Protein 2HW2 (pdb70)

Nearest PDB structures (foldseek):
  2hw2-assembly1_A  TM=1.007E+00  e=5.491E-30  Mycolicibacterium smegmatis
  1ltg-assembly1_A  TM=5.032E-01  e=9.688E-01  Escherichia coli
  3vca-assembly1_A  TM=3.333E-01  e=3.134E+00  Sinorhizobium meliloti 1021

B-factor: mean 29.55, std 13.8, range [13.13, 193.25]

Organism: Mycolicibacterium smegmatis (strain ATCC 700084 / mc(2)155) (NCBI:txid246196)

Structure (mmCIF, N/CA/C/O backbone):
data_2HW2
#
_entry.id   2HW2
#
_cell.length_a   55.663
_cell.length_b   61.041
_cell.length_c   45.567
_cell.angle_alpha   90.00
_cell.angle_beta   91.81
_cell.angle_gamma   90.00
#
_symmetry.space_group_name_H-M   'C 1 2 1'
#
loop_
_entity.id
_entity.type
_entity.pdbx_description
1 polymer 'Rifampin ADP-ribosyl transferase'
2 non-polymer GLYCINE
3 non-polymer RIFAMPICIN
4 water water
#
loop_
_atom_site.group_PDB
_atom_site.id
_atom_site.type_symbol
_atom_site.label_atom_id
_atom_site.label_alt_id
_atom_site.label_comp_id
_atom_site.label_asym_id
_atom_site.label_entity_id
_atom_site.label_seq_id
_atom_site.pdbx_PDB_ins_code
_atom_site.Cartn_x
_atom_site.Cartn_y
_atom_site.Cartn_z
_atom_site.occupancy
_atom_site.B_iso_or_equiv
_atom_site.auth_seq_id
_atom_site.auth_comp_id
_atom_site.auth_asym_id
_atom_site.auth_atom_id
_atom_site.pdbx_PDB_model_num
ATOM 1 N N . PRO A 1 6 ? -3.277 6.205 -5.422 1.00 41.43 6 PRO A N 1
ATOM 2 C CA . PRO A 1 6 ? -3.144 4.991 -6.255 1.00 41.62 6 PRO A CA 1
ATOM 3 C C . PRO A 1 6 ? -2.469 5.219 -7.631 1.00 41.47 6 PRO A C 1
ATOM 4 O O . PRO A 1 6 ? -2.451 6.364 -8.149 1.00 42.17 6 PRO A O 1
ATOM 8 N N . LYS A 1 7 ? -1.928 4.136 -8.202 1.00 41.33 7 LYS A N 1
ATOM 9 C CA . LYS A 1 7 ? -1.298 4.145 -9.545 1.00 41.23 7 LYS A CA 1
ATOM 10 C C . LYS A 1 7 ? -2.179 3.527 -10.648 1.00 38.29 7 LYS A C 1
ATOM 11 O O . LYS A 1 7 ? -2.583 2.366 -10.515 1.00 38.35 7 LYS A O 1
ATOM 17 N N . PRO A 1 8 ? -2.426 4.257 -11.755 1.00 35.77 8 PRO A N 1
ATOM 18 C CA . PRO A 1 8 ? -3.302 3.694 -12.788 1.00 33.89 8 PRO A CA 1
ATOM 19 C C . PRO A 1 8 ? -2.750 2.376 -13.289 1.00 32.32 8 PRO A C 1
ATOM 20 O O . PRO A 1 8 ? -1.532 2.223 -13.433 1.00 31.72 8 PRO A O 1
ATOM 24 N N . PHE A 1 9 ? -3.637 1.404 -13.499 1.00 29.83 9 PHE A N 1
ATOM 25 C CA . PHE A 1 9 ? -3.289 0.148 -14.175 1.00 29.51 9 PHE A CA 1
ATOM 26 C C . PHE A 1 9 ? -2.562 -0.808 -13.245 1.00 29.73 9 PHE A C 1
ATOM 27 O O . PHE A 1 9 ? -2.190 -1.864 -13.675 1.00 30.24 9 PHE A O 1
ATOM 35 N N . GLU A 1 10 ? -2.341 -0.424 -11.994 1.00 29.47 10 GLU A N 1
ATOM 36 C CA . GLU A 1 10 ? -1.665 -1.324 -11.051 1.00 31.77 10 GLU A CA 1
ATOM 37 C C . GLU A 1 10 ? -2.682 -2.263 -10.399 1.00 31.03 10 GLU A C 1
ATOM 38 O O . GLU A 1 10 ? -3.611 -1.803 -9.731 1.00 28.92 10 GLU A O 1
ATOM 44 N N . VAL A 1 11 ? -2.465 -3.571 -10.552 1.00 31.56 11 VAL A N 1
ATOM 45 C CA . VAL A 1 11 ? -3.390 -4.557 -10.014 1.00 34.20 11 VAL A CA 1
ATOM 46 C C . VAL A 1 11 ? -3.207 -4.634 -8.521 1.00 35.62 11 VAL A C 1
ATOM 47 O O . VAL A 1 11 ? -2.085 -4.552 -8.011 1.00 36.10 11 VAL A O 1
ATOM 51 N N . HIS A 1 12 ? -4.334 -4.725 -7.822 1.00 37.08 12 HIS A N 1
ATOM 52 C CA . HIS A 1 12 ? -4.321 -4.717 -6.370 1.00 39.98 12 HIS A CA 1
ATOM 53 C C . HIS A 1 12 ? -3.632 -6.002 -5.864 1.00 40.70 12 HIS A C 1
ATOM 54 O O . HIS A 1 12 ? -3.707 -7.059 -6.508 1.00 40.39 12 HIS A O 1
ATOM 61 N N . GLU A 1 13 ? -2.895 -5.886 -4.756 1.00 42.55 13 GLU A N 1
ATOM 62 C CA . GLU A 1 13 ? -2.104 -7.017 -4.233 1.00 43.95 13 GLU A CA 1
ATOM 63 C C . GLU A 1 13 ? -2.949 -8.284 -4.172 1.00 42.80 13 GLU A C 1
ATOM 64 O O . GLU A 1 13 ? -2.492 -9.362 -4.536 1.00 42.81 13 GLU A O 1
ATOM 70 N N . SER A 1 14 ? -4.193 -8.119 -3.735 1.00 41.73 14 SER A N 1
ATOM 71 C CA . SER A 1 14 ? -5.126 -9.224 -3.441 1.00 39.85 14 SER A CA 1
ATOM 72 C C . SER A 1 14 ? -5.686 -9.997 -4.648 1.00 37.95 14 SER A C 1
ATOM 73 O O . SER A 1 14 ? -6.066 -11.186 -4.492 1.00 37.37 14 SER A O 1
ATOM 76 N N . GLY A 1 15 ? -5.681 -9.378 -5.838 1.00 33.43 15 GLY A N 1
ATOM 77 C CA . GLY A 1 15 ? -6.397 -9.943 -6.993 1.00 31.64 15 GLY A CA 1
ATOM 78 C C . GLY A 1 15 ? -7.910 -9.883 -6.835 1.00 30.21 15 GLY A C 1
ATOM 79 O O . GLY A 1 15 ? -8.703 -10.301 -7.706 1.00 32.57 15 GLY A O 1
ATOM 80 N N . ALA A 1 16 ? -8.342 -9.342 -5.709 1.00 27.22 16 ALA A N 1
ATOM 81 C CA . ALA A 1 16 ? -9.779 -9.270 -5.407 1.00 25.90 16 ALA A CA 1
ATOM 82 C C . ALA A 1 16 ? -10.510 -8.261 -6.260 1.00 25.04 16 ALA A C 1
ATOM 83 O O . ALA A 1 16 ? -9.922 -7.306 -6.795 1.00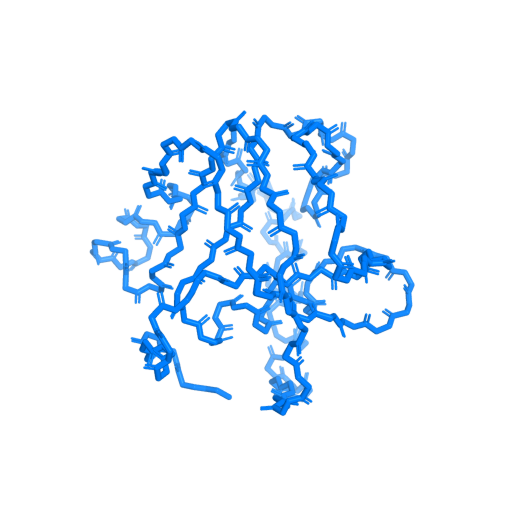 26.15 16 ALA A O 1
ATOM 85 N N . TYR A 1 17 ? -11.794 -8.498 -6.420 1.00 22.97 17 TYR A N 1
ATOM 86 C CA . TYR A 1 17 ? -12.661 -7.478 -7.092 1.00 21.82 17 TYR A CA 1
ATOM 87 C C . TYR A 1 17 ? -13.091 -6.417 -6.102 1.00 21.14 17 TYR A C 1
ATOM 88 O O . TYR A 1 17 ? -13.447 -6.731 -4.935 1.00 22.32 17 TYR A O 1
ATOM 97 N N . LEU A 1 18 ? -12.998 -5.165 -6.545 1.00 20.23 18 LEU A N 1
ATOM 98 C CA . LEU A 1 18 ? -13.326 -3.988 -5.720 1.00 20.85 18 LEU A CA 1
ATOM 99 C C . LEU A 1 18 ? -14.496 -3.252 -6.327 1.00 21.42 18 LEU A C 1
ATOM 100 O O . LEU A 1 18 ? -14.664 -3.236 -7.587 1.00 22.89 18 LEU A O 1
ATOM 105 N N . HIS A 1 19 ? -15.268 -2.606 -5.471 1.00 20.82 19 HIS A N 1
ATOM 106 C CA . HIS A 1 19 ? -16.426 -1.835 -5.922 1.00 21.05 19 HIS A CA 1
ATOM 107 C C . HIS A 1 19 ? -16.404 -0.507 -5.131 1.00 21.16 19 HIS A C 1
ATOM 108 O O . HIS A 1 19 ? -16.547 -0.523 -3.907 1.00 21.03 19 HIS A O 1
ATOM 115 N N . GLY A 1 20 ? -16.226 0.621 -5.834 1.00 21.43 20 GLY A N 1
ATOM 116 C CA . GLY A 1 20 ? -16.259 1.897 -5.153 1.00 21.73 20 GLY A CA 1
ATOM 117 C C . GLY A 1 20 ? -17.641 2.534 -5.314 1.00 22.65 20 GLY A C 1
ATOM 118 O O . GLY A 1 20 ? -18.284 2.449 -6.356 1.00 22.42 20 GLY A O 1
ATOM 119 N N . THR A 1 21 ? -18.124 3.136 -4.224 1.00 20.95 21 THR A N 1
ATOM 120 C CA . THR A 1 21 ? -19.492 3.627 -4.176 1.00 22.53 21 THR A CA 1
ATOM 121 C C . THR A 1 21 ? -19.648 4.587 -2.996 1.00 21.58 21 THR A C 1
ATOM 122 O O . THR A 1 21 ? -18.760 4.671 -2.154 1.00 23.70 21 THR A O 1
ATOM 126 N N . LYS A 1 22 ? -20.736 5.370 -2.951 1.00 22.02 22 LYS A N 1
ATOM 127 C CA . LYS A 1 22 ? -21.057 6.084 -1.755 1.00 23.08 22 LYS A CA 1
ATOM 128 C C . LYS A 1 22 ? -22.243 5.403 -1.019 1.00 24.27 22 LYS A C 1
ATOM 129 O O . LYS A 1 22 ? -22.706 5.916 0.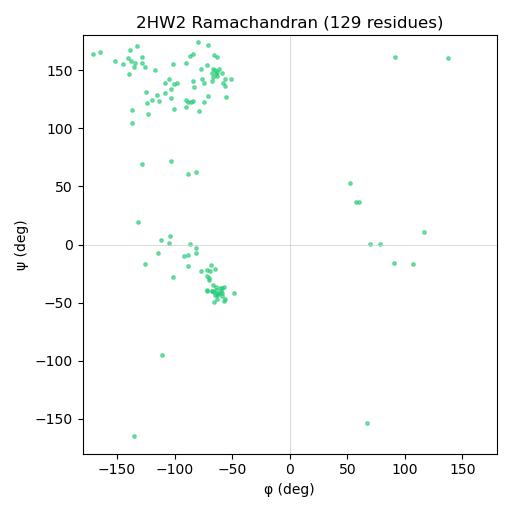033 1.00 25.72 22 LYS A O 1
ATOM 135 N N . ALA A 1 23 ? -22.769 4.283 -1.539 1.00 23.73 23 ALA A N 1
ATOM 136 C CA . ALA A 1 23 ? -23.783 3.530 -0.819 1.00 25.71 23 ALA A CA 1
ATOM 137 C C . ALA A 1 23 ? -23.225 3.005 0.480 1.00 25.05 23 ALA A C 1
ATOM 138 O O . ALA A 1 23 ? -22.046 2.590 0.594 1.00 25.29 23 ALA A O 1
ATOM 140 N N . GLU A 1 24 ? -24.116 2.982 1.465 1.00 26.25 24 GLU A N 1
ATOM 141 C CA . GLU A 1 24 ? -23.770 2.514 2.765 1.00 26.78 24 GLU A CA 1
ATOM 142 C C . GLU A 1 24 ? -23.767 0.963 3.007 1.00 27.64 24 GLU A C 1
ATOM 143 O O . GLU A 1 24 ? -24.431 0.454 3.967 1.00 30.16 24 GLU A O 1
ATOM 149 N N . LEU A 1 25 ? -22.926 0.220 2.317 1.00 24.00 25 LEU A N 1
ATOM 150 C CA . LEU A 1 25 ? -22.993 -1.247 2.342 1.00 23.62 25 LEU A CA 1
ATOM 151 C C . LEU A 1 25 ? -22.206 -1.772 3.502 1.00 20.11 25 LEU A C 1
ATOM 152 O O . LEU A 1 25 ? -21.332 -1.094 4.058 1.00 21.85 25 LEU A O 1
ATOM 157 N N . LYS A 1 26 ? -22.497 -3.013 3.842 1.00 21.21 26 LYS A N 1
ATOM 158 C CA . LYS A 1 26 ? -21.821 -3.704 4.980 1.00 19.89 26 LYS A CA 1
ATOM 159 C C . LYS A 1 26 ? -21.443 -5.103 4.519 1.00 19.87 26 LYS A C 1
ATOM 160 O O . LYS A 1 26 ? -22.094 -5.717 3.637 1.00 19.65 26 LYS A O 1
ATOM 166 N N . VAL A 1 27 ? -20.378 -5.633 5.136 1.00 19.15 27 VAL A N 1
ATOM 167 C CA . VAL A 1 27 ? -20.013 -7.020 4.884 1.00 19.42 27 VAL A CA 1
ATOM 168 C C . VAL A 1 27 ? -21.169 -7.977 5.162 1.00 18.47 27 VAL A C 1
ATOM 169 O O . VAL A 1 27 ? -21.784 -7.923 6.233 1.00 18.68 27 VAL A O 1
ATOM 173 N N . GLY A 1 28 ? -21.479 -8.796 4.169 1.00 18.05 28 GLY A N 1
ATOM 174 C CA . GLY A 1 28 ? -22.583 -9.701 4.235 1.00 18.23 28 GLY A CA 1
ATOM 175 C C . GLY A 1 28 ? -23.738 -9.272 3.357 1.00 17.62 28 GLY A C 1
ATOM 176 O O . GLY A 1 28 ? -24.605 -10.102 3.023 1.00 18.49 28 GLY A O 1
ATOM 177 N N . ASP A 1 29 ? -23.774 -8.005 2.910 1.00 18.13 29 ASP A N 1
ATOM 178 C CA . ASP A 1 29 ? -24.822 -7.549 1.982 1.00 18.49 29 ASP A CA 1
ATOM 179 C C . ASP A 1 29 ? -24.696 -8.337 0.671 1.00 18.62 29 ASP A C 1
ATOM 180 O O . ASP A 1 29 ? -23.587 -8.684 0.221 1.00 19.48 29 ASP A O 1
ATOM 185 N N . ARG A 1 30 ? -25.851 -8.563 0.020 1.00 18.60 30 ARG A N 1
ATOM 186 C CA . ARG A 1 30 ? -25.888 -9.024 -1.370 1.00 18.18 30 ARG A CA 1
ATOM 187 C C . ARG A 1 30 ? -26.533 -7.886 -2.152 1.00 18.02 30 ARG A C 1
ATOM 188 O O . ARG A 1 30 ? -27.591 -7.349 -1.754 1.00 19.68 30 ARG A O 1
ATOM 196 N N . LEU A 1 31 ? -25.851 -7.487 -3.225 1.00 19.97 31 LEU A N 1
ATOM 197 C CA . LEU A 1 31 ? -26.259 -6.341 -4.067 1.00 20.93 31 LEU A CA 1
ATOM 198 C C . LEU A 1 31 ? -26.664 -6.835 -5.440 1.00 20.59 31 LEU A C 1
ATOM 199 O O . LEU A 1 31 ? -25.842 -7.489 -6.118 1.00 21.30 31 LEU A O 1
ATOM 204 N N . VAL A 1 32 ? -27.913 -6.505 -5.850 1.00 20.74 32 VAL A N 1
ATOM 205 C CA . VAL A 1 32 ? -28.368 -6.886 -7.160 1.00 22.56 32 VAL A CA 1
ATOM 206 C C . VAL A 1 32 ? -28.292 -5.689 -8.121 1.00 22.61 32 VAL A C 1
ATOM 207 O O . VAL A 1 32 ? -28.322 -4.546 -7.669 1.00 22.96 32 VAL A O 1
ATOM 211 N N . PRO A 1 33 ? -28.177 -5.940 -9.452 1.00 23.24 33 PRO A N 1
ATOM 212 C CA . PRO A 1 33 ? -28.193 -4.807 -10.418 1.00 23.83 33 PRO A CA 1
ATOM 213 C C . PRO A 1 33 ? -29.549 -4.112 -10.422 1.00 25.57 33 PRO A C 1
ATOM 214 O O . PRO A 1 33 ? -30.571 -4.632 -9.943 1.00 25.99 33 PRO A O 1
ATOM 218 N N . GLY A 1 34 ? -29.531 -2.911 -10.966 1.00 25.93 34 GLY A N 1
ATOM 219 C CA . GLY A 1 34 ? -30.769 -2.159 -11.207 1.00 25.20 34 GLY A CA 1
ATOM 220 C C . GLY A 1 34 ? -30.881 -0.879 -10.445 1.00 25.01 34 GLY A C 1
ATOM 221 O O . GLY A 1 34 ? -31.911 -0.206 -10.476 1.00 25.71 34 GLY A O 1
ATOM 222 N N . ARG A 1 35 ? -29.783 -0.449 -9.813 1.00 24.13 35 ARG A N 1
ATOM 223 C CA . ARG A 1 35 ? -29.770 0.851 -9.191 1.00 25.99 35 ARG A CA 1
ATOM 224 C C . ARG A 1 35 ? -29.536 1.942 -10.215 1.00 23.48 35 ARG A C 1
ATOM 225 O O . ARG A 1 35 ? -29.253 1.649 -11.409 1.00 23.59 35 ARG A O 1
ATOM 233 N N . GLU A 1 36 ? -29.626 3.191 -9.787 1.00 23.82 36 GLU A N 1
ATOM 234 C CA . GLU A 1 36 ? -29.466 4.321 -10.716 1.00 22.16 36 GLU A CA 1
ATOM 235 C C . GLU A 1 36 ? -27.987 4.558 -11.088 1.00 21.73 36 GLU A C 1
ATOM 236 O O . GLU A 1 36 ? -27.068 4.356 -10.294 1.00 24.06 36 GLU A O 1
ATOM 242 N N . SER A 1 37 ? -27.756 4.923 -12.349 1.00 21.25 37 SER A N 1
ATOM 243 C CA . SER A 1 37 ? -26.484 5.339 -12.808 1.00 21.88 37 SER A CA 1
ATOM 244 C C . SER A 1 37 ? -25.853 6.401 -11.977 1.00 21.22 37 SER A C 1
ATOM 245 O O . SER A 1 37 ? -26.523 7.347 -11.600 1.00 21.96 37 SER A O 1
ATOM 248 N N . ASN A 1 38 ? -24.540 6.327 -11.804 1.00 20.44 38 ASN A N 1
ATOM 249 C CA . ASN A 1 38 ? -23.772 7.455 -11.222 1.00 21.49 38 ASN A CA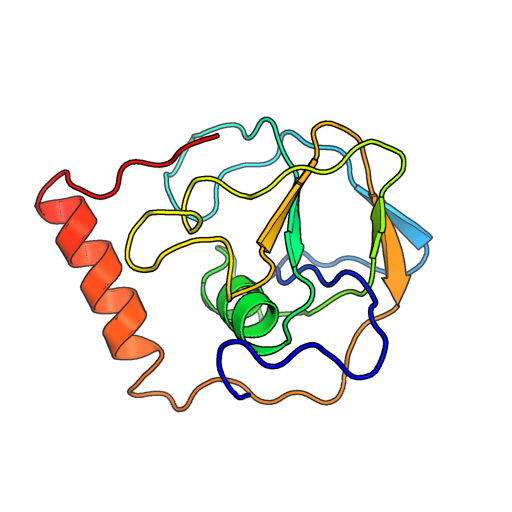 1
ATOM 250 C C . ASN A 1 38 ? -23.428 8.558 -12.192 1.00 21.42 38 ASN A C 1
ATOM 251 O O . ASN A 1 38 ? -22.889 9.630 -11.773 1.00 23.99 38 ASN A O 1
ATOM 256 N N . PHE A 1 39 ? -23.712 8.323 -13.500 1.00 19.99 39 PHE A N 1
ATOM 257 C CA . PHE A 1 39 ? -23.203 9.251 -14.529 1.00 21.65 39 PHE A CA 1
ATOM 258 C C . PHE A 1 39 ? -24.291 9.800 -15.439 1.00 21.77 39 PHE A C 1
ATOM 259 O O . PHE A 1 39 ? -23.998 10.726 -16.228 1.00 27.43 39 PHE A O 1
ATOM 267 N N . GLU A 1 40 ? -25.463 9.174 -15.453 1.00 20.85 40 GLU A N 1
ATOM 268 C CA . GLU A 1 40 ? -26.581 9.687 -16.268 1.00 21.22 40 GLU A CA 1
ATOM 269 C C . GLU A 1 40 ? -27.834 9.595 -15.408 1.00 20.77 40 GLU A C 1
ATOM 270 O O . GLU A 1 40 ? -28.347 8.528 -15.161 1.00 20.95 40 GLU A O 1
ATOM 276 N N . ALA A 1 41 ? -28.293 10.727 -14.893 1.00 23.96 41 ALA A N 1
ATOM 277 C CA . ALA A 1 41 ? -29.399 10.714 -13.956 1.00 25.55 41 ALA A CA 1
ATOM 278 C C . ALA A 1 41 ? -30.612 10.016 -14.576 1.00 23.95 41 ALA A C 1
ATOM 279 O O . ALA A 1 41 ? -30.973 10.255 -15.734 1.00 24.83 41 ALA A O 1
ATOM 281 N N . GLY A 1 42 ? -31.273 9.167 -13.795 1.00 23.21 42 GLY A N 1
ATOM 282 C CA . GLY A 1 42 ? -32.481 8.479 -14.229 1.00 23.77 42 GLY A CA 1
ATOM 283 C C . GLY A 1 42 ? -32.231 7.152 -14.889 1.00 22.72 42 GLY A C 1
ATOM 284 O O . GLY A 1 42 ? -33.177 6.351 -15.021 1.00 24.78 42 GLY A O 1
ATOM 285 N N . ARG A 1 43 ? -30.995 6.879 -15.313 1.00 20.85 43 ARG A N 1
ATOM 286 C CA . ARG A 1 43 ? -30.748 5.616 -16.012 1.00 20.84 43 ARG A CA 1
ATOM 287 C C . ARG A 1 43 ? -30.751 4.434 -15.062 1.00 19.22 43 ARG A C 1
ATOM 288 O O . ARG A 1 43 ? -29.988 4.423 -14.096 1.00 22.98 43 ARG A O 1
ATOM 296 N N . ILE A 1 44 ? -31.595 3.452 -15.273 1.00 20.45 44 ILE A N 1
ATOM 297 C CA . ILE A 1 44 ? -31.570 2.193 -14.495 1.00 22.50 44 ILE A CA 1
ATOM 298 C C . ILE A 1 44 ? -30.538 1.239 -15.091 1.00 20.28 44 ILE A C 1
ATOM 299 O O . ILE A 1 44 ? -30.498 0.980 -16.307 1.00 21.15 44 ILE A O 1
ATOM 304 N N . MET A 1 45 ? -29.607 0.826 -14.235 1.00 21.54 45 MET A N 1
ATOM 305 C CA . MET A 1 45 ? -28.457 0.025 -14.682 1.00 20.72 45 MET A CA 1
ATOM 306 C C . MET A 1 45 ? -28.726 -1.459 -14.789 1.00 20.55 45 MET A C 1
ATOM 307 O O . MET A 1 45 ? -29.445 -2.032 -13.941 1.00 23.70 45 MET A O 1
ATOM 312 N N . ASN A 1 46 ? -28.169 -2.053 -15.840 1.00 20.34 46 ASN A N 1
ATOM 313 C CA . ASN A 1 46 ? -28.274 -3.486 -16.030 1.00 21.56 46 ASN A CA 1
ATOM 314 C C . ASN A 1 46 ? -27.168 -4.238 -15.357 1.00 20.93 46 ASN A C 1
ATOM 315 O O . ASN A 1 46 ? -27.275 -5.452 -15.207 1.00 22.77 46 ASN A O 1
ATOM 320 N N . HIS A 1 47 ? -26.074 -3.556 -15.023 1.00 20.17 47 HIS A N 1
ATOM 321 C CA . HIS A 1 47 ? -24.887 -4.251 -14.465 1.00 20.71 47 HIS A CA 1
ATOM 322 C C . HIS A 1 47 ? -24.412 -3.617 -13.165 1.00 21.62 47 HIS A C 1
ATOM 323 O O . HIS A 1 47 ? -24.733 -2.439 -12.912 1.00 22.32 47 HIS A O 1
ATOM 330 N N . ILE A 1 48 ? -23.622 -4.412 -12.431 1.00 20.50 48 ILE A N 1
ATOM 331 C CA . ILE A 1 48 ? -22.751 -3.925 -11.351 1.00 21.36 48 ILE A CA 1
ATOM 332 C C . ILE A 1 48 ? -21.345 -3.827 -11.880 1.00 20.14 48 ILE A C 1
ATOM 333 O O . ILE A 1 48 ? -20.914 -4.725 -12.621 1.00 20.65 48 ILE A O 1
ATOM 338 N N . TYR A 1 49 ? -20.655 -2.722 -11.501 1.00 20.37 49 TYR A N 1
ATOM 339 C CA . TYR A 1 49 ? -19.334 -2.423 -12.056 1.00 21.05 49 TYR A CA 1
ATOM 340 C C . TYR A 1 49 ? -18.308 -2.668 -10.957 1.00 20.49 49 TYR A C 1
ATOM 341 O O . TYR A 1 49 ? -18.451 -2.190 -9.805 1.00 22.16 49 TYR A O 1
ATOM 350 N N . ILE A 1 50 ? -17.270 -3.423 -11.302 1.00 20.23 50 ILE A N 1
ATOM 351 C CA . ILE A 1 50 ? -16.218 -3.809 -10.340 1.00 20.32 50 ILE A CA 1
ATOM 352 C C . ILE A 1 50 ? -14.871 -3.708 -11.015 1.00 21.04 50 ILE A C 1
ATOM 353 O O . ILE A 1 50 ? -14.793 -3.597 -12.252 1.00 22.22 50 ILE A O 1
ATOM 358 N N . THR A 1 51 ? -13.766 -3.762 -10.252 1.00 20.24 51 THR A N 1
ATOM 359 C CA . THR A 1 51 ? -12.445 -3.586 -10.889 1.00 20.55 51 THR A CA 1
ATOM 360 C C . THR A 1 51 ? -11.396 -4.332 -10.073 1.00 20.27 51 THR A C 1
ATOM 361 O O . THR A 1 51 ? -11.572 -4.537 -8.838 1.00 21.00 51 THR A O 1
ATOM 365 N N . GLN A 1 52 ? -10.294 -4.661 -10.721 1.00 20.20 52 GLN A N 1
ATOM 366 C CA . GLN A 1 52 ? -9.126 -5.171 -9.984 1.00 20.63 52 GLN A CA 1
ATOM 367 C C . GLN A 1 52 ? -8.007 -4.178 -9.810 1.00 21.06 52 GLN A C 1
ATOM 368 O O . GLN A 1 52 ? -6.966 -4.562 -9.271 1.00 23.25 52 GLN A O 1
ATOM 374 N N . THR A 1 53 ? -8.208 -2.926 -10.186 1.00 19.66 53 THR A N 1
ATOM 375 C CA . THR A 1 53 ? -7.209 -1.899 -9.816 1.00 21.28 53 THR A CA 1
ATOM 376 C C . THR A 1 53 ? -7.734 -0.976 -8.763 1.00 21.29 53 THR A C 1
ATOM 377 O O . THR A 1 53 ? -8.863 -0.481 -8.821 1.00 21.17 53 THR A O 1
ATOM 381 N N . LEU A 1 54 ? -6.862 -0.654 -7.810 1.00 22.59 54 LEU A N 1
ATOM 382 C CA . LEU A 1 54 ? -7.309 0.276 -6.743 1.00 23.40 54 LEU A CA 1
ATOM 383 C C . LEU A 1 54 ? -7.620 1.634 -7.349 1.00 22.93 54 LEU A C 1
ATOM 384 O O . LEU A 1 54 ? -8.566 2.286 -6.910 1.00 22.34 54 LEU A O 1
ATOM 389 N N . ASP A 1 55 ? -6.807 2.091 -8.338 1.00 22.45 55 ASP A N 1
ATOM 390 C CA . ASP A 1 55 ? -7.025 3.411 -8.906 1.00 22.40 55 ASP A CA 1
ATOM 391 C C . ASP A 1 55 ? -8.479 3.501 -9.451 1.00 21.44 55 ASP A C 1
ATOM 392 O O . ASP A 1 55 ? -9.148 4.517 -9.263 1.00 21.71 55 ASP A O 1
ATOM 397 N N . ALA A 1 56 ? -8.938 2.493 -10.197 1.00 21.55 56 ALA A N 1
ATOM 398 C CA . ALA A 1 56 ? -10.297 2.562 -10.762 1.00 21.19 56 ALA A CA 1
ATOM 399 C C . ALA A 1 56 ? -11.323 2.511 -9.634 1.00 20.41 56 ALA A C 1
ATOM 400 O O . ALA A 1 56 ? -12.374 3.173 -9.730 1.00 21.88 56 ALA A O 1
ATOM 402 N N . ALA A 1 57 ? -11.067 1.761 -8.549 1.00 19.96 57 ALA A N 1
ATOM 403 C CA . ALA A 1 57 ? -12.041 1.699 -7.430 1.00 20.59 57 ALA A CA 1
ATOM 404 C C . ALA A 1 57 ? -12.127 3.035 -6.733 1.00 20.35 57 ALA A C 1
ATOM 405 O O . ALA A 1 57 ? -13.222 3.401 -6.303 1.00 21.55 57 ALA A O 1
ATOM 407 N N . VAL A 1 58 ? -10.963 3.721 -6.539 1.00 20.08 58 VAL A N 1
ATOM 408 C CA . VAL A 1 58 ? -10.994 5.029 -5.916 1.00 21.08 58 VAL A CA 1
ATOM 409 C C . VAL A 1 58 ? -11.776 6.004 -6.796 1.00 19.28 58 VAL A C 1
ATOM 410 O O . VAL A 1 58 ? -12.627 6.733 -6.263 1.00 20.58 58 VAL A O 1
ATOM 414 N N . TRP A 1 59 ? -11.556 5.999 -8.127 1.00 20.12 59 TRP A N 1
ATOM 415 C CA . TRP A 1 59 ? -12.423 6.836 -8.956 1.00 20.23 59 TRP A CA 1
ATOM 416 C C . TRP A 1 59 ? -13.857 6.454 -8.790 1.00 18.91 59 TRP A C 1
ATOM 417 O O . TRP A 1 59 ? -14.748 7.350 -8.839 1.00 20.84 59 TRP A O 1
ATOM 428 N N . GLY A 1 60 ? -14.177 5.145 -8.650 1.00 19.92 60 GLY A N 1
ATOM 429 C CA . GLY A 1 60 ? -15.619 4.792 -8.487 1.00 22.07 60 GLY A CA 1
ATOM 430 C C . GLY A 1 60 ? -16.196 5.395 -7.222 1.00 21.00 60 GLY A C 1
ATOM 431 O O . GLY A 1 60 ? -17.334 5.903 -7.224 1.00 23.18 60 GLY A O 1
ATOM 432 N N . ALA A 1 61 ? -15.442 5.342 -6.110 1.00 21.14 61 ALA A N 1
ATOM 433 C CA . ALA A 1 61 ? -15.902 5.904 -4.827 1.00 20.98 61 ALA A CA 1
ATOM 434 C C . ALA A 1 61 ? -16.044 7.416 -4.952 1.00 21.07 61 ALA A C 1
ATOM 435 O O . ALA A 1 61 ? -17.007 7.985 -4.393 1.00 22.83 61 ALA A O 1
ATOM 437 N N . GLU A 1 62 ? -15.080 8.083 -5.583 1.00 20.92 62 GLU A N 1
ATOM 438 C CA . GLU A 1 62 ? -15.121 9.547 -5.635 1.00 21.28 62 GLU A CA 1
ATOM 439 C C . GLU A 1 62 ? -16.223 10.070 -6.570 1.00 20.81 62 GLU A C 1
ATOM 440 O O . GLU A 1 62 ? -16.817 11.130 -6.297 1.00 21.38 62 GLU A O 1
ATOM 446 N N . LEU A 1 63 ? -16.402 9.383 -7.706 1.00 19.94 63 LEU A N 1
ATOM 447 C CA . LEU A 1 63 ? -17.326 9.900 -8.713 1.00 20.19 63 LEU A CA 1
ATOM 448 C C . LEU A 1 63 ? -18.762 9.406 -8.475 1.00 20.05 63 LEU A C 1
ATOM 449 O O . LEU A 1 63 ? -19.690 9.875 -9.153 1.00 23.33 63 LEU A O 1
ATOM 454 N N . ALA A 1 64 ? -18.977 8.473 -7.564 1.00 21.47 64 ALA A N 1
ATOM 455 C CA . ALA A 1 64 ? -20.327 7.992 -7.273 1.00 22.12 64 ALA A CA 1
ATOM 456 C C . ALA A 1 64 ? -21.184 9.133 -6.825 1.00 23.35 64 ALA A C 1
ATOM 457 O O . ALA A 1 64 ? -20.753 10.068 -6.152 1.00 23.07 64 ALA A O 1
ATOM 459 N N . ALA A 1 65 ? -22.452 9.038 -7.166 1.00 24.51 65 ALA A N 1
ATOM 460 C CA . ALA A 1 65 ? -23.395 10.026 -6.705 1.00 25.80 65 ALA A CA 1
ATOM 461 C C . ALA A 1 65 ? -23.707 9.728 -5.253 1.00 26.73 65 ALA A C 1
ATOM 462 O O . ALA A 1 65 ? -23.619 8.585 -4.775 1.00 29.41 65 ALA A O 1
ATOM 464 N N . GLY A 1 66 ? -24.025 10.763 -4.517 1.00 30.46 66 GLY A N 1
ATOM 465 C CA . GLY A 1 66 ? -24.432 10.565 -3.134 1.00 33.97 66 GLY A CA 1
ATOM 466 C C . GLY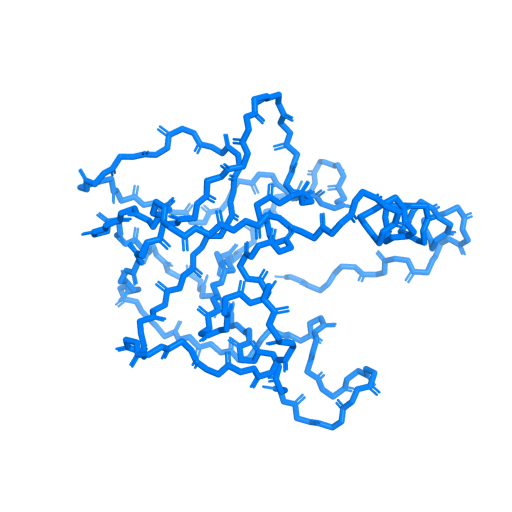 A 1 66 ? -23.792 11.605 -2.262 1.00 36.09 66 GLY A C 1
ATOM 467 O O . GLY A 1 66 ? -22.832 12.274 -2.648 1.00 34.75 66 GLY A O 1
ATOM 468 N N . GLU A 1 67 ? -24.396 11.775 -1.096 1.00 39.52 67 GLU A N 1
ATOM 469 C CA . GLU A 1 67 ? -23.795 12.574 -0.025 1.00 41.75 67 GLU A CA 1
ATOM 470 C C . GLU A 1 67 ? -22.967 11.595 0.800 1.00 42.35 67 GLU A C 1
ATOM 471 O O . GLU A 1 67 ? -23.180 10.369 0.775 1.00 43.76 67 GLU A O 1
ATOM 473 N N . GLY A 1 68 ? -21.985 12.101 1.500 1.00 43.57 68 GLY A N 1
ATOM 474 C CA . GLY A 1 68 ? -21.237 11.176 2.336 1.00 43.33 68 GLY A CA 1
ATOM 475 C C . GLY A 1 68 ? -20.062 10.624 1.584 1.00 43.10 68 GLY A C 1
ATOM 476 O O . GLY A 1 68 ? -20.005 10.726 0.368 1.00 42.32 68 GLY A O 1
ATOM 477 N N . ARG A 1 69 ? -19.089 10.082 2.310 1.00 40.97 69 ARG A N 1
ATOM 478 C CA . ARG A 1 69 ? -17.849 9.822 1.652 1.00 39.08 69 ARG A CA 1
ATOM 479 C C . ARG A 1 69 ? -17.840 8.498 0.906 1.00 33.63 69 ARG A C 1
ATOM 480 O O . ARG A 1 69 ? -18.722 7.572 1.040 1.00 32.35 69 ARG A O 1
ATOM 488 N N . GLY A 1 70 ? -16.846 8.458 0.055 1.00 30.38 70 GLY A N 1
ATOM 489 C CA . GLY A 1 70 ? -16.637 7.281 -0.753 1.00 26.79 70 GLY A CA 1
ATOM 490 C C . GLY A 1 70 ? -16.240 6.084 0.105 1.00 25.83 70 GLY A C 1
ATOM 491 O O . GLY A 1 70 ? -15.601 6.223 1.145 1.00 26.80 70 GLY A O 1
ATOM 492 N N . ARG A 1 71 ? -16.594 4.906 -0.389 1.00 24.59 71 ARG A N 1
ATOM 493 C CA A ARG A 1 71 ? -16.313 3.623 0.242 0.50 23.71 71 ARG A CA 1
ATOM 494 C CA B ARG A 1 71 ? -16.180 3.652 0.253 0.50 23.55 71 ARG A CA 1
ATOM 495 C C . ARG A 1 71 ? -15.767 2.697 -0.856 1.00 22.10 71 ARG A C 1
ATOM 496 O O . ARG A 1 71 ? -16.226 2.792 -2.005 1.00 22.47 71 ARG A O 1
ATOM 511 N N . ILE A 1 72 ? -14.851 1.789 -0.505 1.00 22.01 72 ILE A N 1
ATOM 512 C CA . ILE A 1 72 ? -14.397 0.748 -1.453 1.00 22.41 72 ILE A CA 1
ATOM 513 C C . ILE A 1 72 ? -14.634 -0.601 -0.784 1.00 20.47 72 ILE A C 1
ATOM 514 O O . ILE A 1 72 ? -14.159 -0.836 0.335 1.00 22.61 72 ILE A O 1
ATOM 519 N N . PHE A 1 73 ? -15.436 -1.449 -1.454 1.00 20.82 73 PHE A N 1
ATOM 520 C CA . PHE A 1 73 ? -15.759 -2.784 -0.919 1.00 20.39 73 PHE A CA 1
ATOM 521 C C . PHE A 1 73 ? -15.050 -3.857 -1.713 1.00 21.07 73 PHE A C 1
ATOM 522 O O . PHE A 1 73 ? -14.828 -3.722 -2.917 1.00 21.91 73 PHE A O 1
ATOM 530 N N A ILE A 1 74 ? -14.685 -4.949 -1.067 0.50 22.55 74 ILE A N 1
ATOM 531 N N B ILE A 1 74 ? -14.702 -4.938 -1.030 0.50 20.08 74 ILE A N 1
ATOM 532 C CA A ILE A 1 74 ? -14.199 -6.084 -1.813 0.50 23.14 74 ILE A CA 1
ATOM 533 C CA B ILE A 1 74 ? -14.263 -6.162 -1.656 0.50 18.35 74 ILE A CA 1
ATOM 534 C C A ILE A 1 74 ? -15.392 -6.995 -1.950 0.50 23.08 74 ILE A C 1
ATOM 535 C C B ILE A 1 74 ? -15.515 -6.945 -1.952 0.50 20.08 74 ILE A C 1
ATOM 536 O O A ILE A 1 74 ? -16.092 -7.272 -0.961 0.50 22.11 74 ILE A O 1
ATOM 537 O O B ILE A 1 74 ? -16.371 -7.113 -1.067 0.50 19.56 74 ILE A O 1
ATOM 546 N N . VAL A 1 75 ? -15.629 -7.427 -3.184 1.00 20.44 75 VAL A N 1
ATOM 547 C CA . VAL A 1 75 ? -16.881 -8.120 -3.529 1.00 21.33 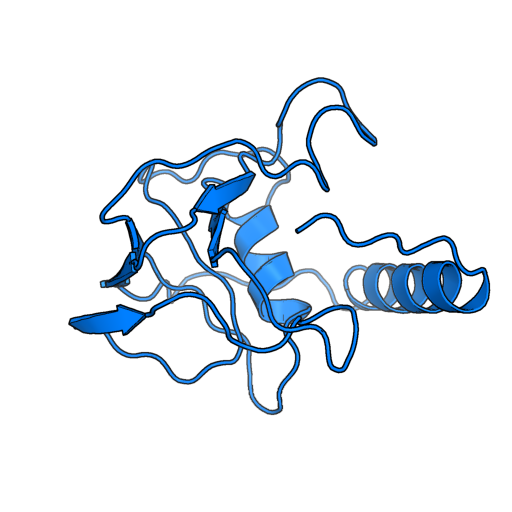75 VAL A CA 1
ATOM 548 C C . VAL A 1 75 ? -16.631 -9.407 -4.260 1.00 22.35 75 VAL A C 1
ATOM 549 O O . VAL A 1 75 ? -15.565 -9.592 -4.887 1.00 22.00 75 VAL A O 1
ATOM 553 N N . GLU A 1 76 ? -17.605 -10.315 -4.170 1.00 21.95 76 GLU A N 1
ATOM 554 C CA . GLU A 1 76 ? -17.495 -11.639 -4.845 1.00 22.37 76 GLU A CA 1
ATOM 555 C C . GLU A 1 76 ? -18.717 -11.800 -5.781 1.00 22.55 76 GLU A C 1
ATOM 556 O O . GLU A 1 76 ? -19.852 -11.851 -5.321 1.00 22.43 76 GLU A O 1
ATOM 562 N N . PRO A 1 77 ? -18.488 -11.798 -7.102 1.00 22.19 77 PRO A N 1
ATOM 563 C CA . PRO A 1 77 ? -19.614 -11.948 -8.057 1.00 22.57 77 PRO A CA 1
ATOM 564 C C . PRO A 1 77 ? -20.215 -13.333 -7.977 1.00 21.80 77 PRO A C 1
ATOM 565 O O . PRO A 1 77 ? -19.415 -14.338 -7.902 1.00 23.04 77 PRO A O 1
ATOM 569 N N . GLU A 1 78 ? -21.547 -13.436 -8.069 1.00 21.22 78 GLU A N 1
ATOM 570 C CA . GLU A 1 78 ? -22.225 -14.771 -8.269 1.00 22.09 78 GLU A CA 1
ATOM 571 C C . GLU A 1 78 ? -22.138 -15.294 -9.675 1.00 23.94 78 GLU A C 1
ATOM 572 O O . GLU A 1 78 ? -22.198 -16.527 -9.890 1.00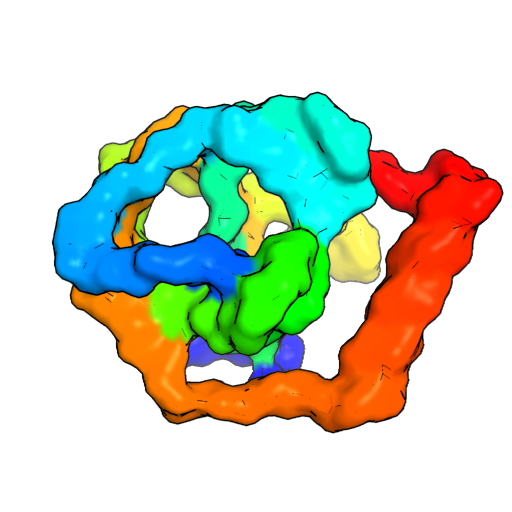 25.03 78 GLU A O 1
ATOM 578 N N . GLY A 1 79 ? -21.936 -14.415 -10.627 1.00 22.48 79 GLY A N 1
ATOM 579 C CA . GLY A 1 79 ? -21.975 -14.854 -12.037 1.00 24.37 79 GLY A CA 1
ATOM 580 C C . GLY A 1 79 ? -20.867 -14.318 -12.898 1.00 24.86 79 GLY A C 1
ATOM 581 O O . GLY A 1 79 ? -19.861 -13.826 -12.405 1.00 25.57 79 GLY A O 1
ATOM 582 N N . ALA A 1 80 ? -21.086 -14.453 -14.200 1.00 24.83 80 ALA A N 1
ATOM 583 C CA . ALA A 1 80 ? -20.076 -14.110 -15.166 1.00 26.22 80 ALA A CA 1
ATOM 584 C C . ALA A 1 80 ? -19.750 -12.631 -15.135 1.00 25.08 80 ALA A C 1
ATOM 585 O O . ALA A 1 80 ? -20.606 -11.783 -14.914 1.00 26.64 80 ALA A O 1
ATOM 587 N N . ILE A 1 81 ? -18.491 -12.343 -15.415 1.00 24.05 81 ILE A N 1
ATOM 588 C CA A ILE A 1 81 ? -18.080 -10.958 -15.574 0.50 22.53 81 ILE A CA 1
ATOM 589 C CA B ILE A 1 81 ? -17.956 -11.009 -15.501 0.50 23.96 81 ILE A CA 1
ATOM 590 C C . ILE A 1 81 ? -17.460 -10.756 -16.952 1.00 22.80 81 ILE A C 1
ATOM 591 O O . ILE A 1 81 ? -16.993 -11.697 -17.624 1.00 23.99 81 ILE A O 1
ATOM 600 N N . GLU A 1 82 ? -17.542 -9.512 -17.414 1.00 22.49 82 GLU A N 1
ATOM 601 C CA . GLU A 1 82 ? -17.053 -9.174 -18.740 1.00 23.36 82 GLU A CA 1
ATOM 602 C C . GLU A 1 82 ? -16.364 -7.829 -18.699 1.00 20.95 82 GLU A C 1
ATOM 603 O O . GLU A 1 82 ? -16.574 -7.035 -17.777 1.00 22.70 82 GLU A O 1
ATOM 609 N N . ASP A 1 83 ? -15.520 -7.526 -19.692 1.00 21.13 83 ASP A N 1
ATOM 610 C CA . ASP A 1 83 ? -14.890 -6.230 -19.708 1.00 22.27 83 ASP A CA 1
ATOM 611 C C . ASP A 1 83 ? -15.908 -5.129 -19.684 1.00 21.08 83 ASP A C 1
ATOM 612 O O . ASP A 1 83 ? -16.982 -5.239 -20.314 1.00 22.48 83 ASP A O 1
ATOM 617 N N . ASP A 1 84 ? -15.616 -4.030 -18.965 1.00 20.28 84 ASP A N 1
ATOM 618 C CA . ASP A 1 84 ? -16.462 -2.851 -19.029 1.00 20.44 84 ASP A CA 1
ATOM 619 C C . ASP A 1 84 ? -16.150 -2.084 -20.310 1.00 20.26 84 ASP A C 1
ATOM 620 O O . ASP A 1 84 ? -15.054 -1.506 -20.447 1.00 20.38 84 ASP A O 1
ATOM 625 N N . PRO A 1 85 ? -17.114 -1.994 -21.242 1.00 20.81 85 PRO A N 1
ATOM 626 C CA . PRO A 1 85 ? -16.808 -1.363 -22.543 1.00 20.77 85 PRO A CA 1
ATOM 627 C C . PRO A 1 85 ? -16.553 0.109 -22.424 1.00 21.00 85 PRO A C 1
ATOM 628 O O . PRO A 1 85 ? -15.938 0.671 -23.348 1.00 21.60 85 PRO A O 1
ATOM 632 N N . ASN A 1 86 ? -16.968 0.746 -21.318 1.00 21.42 86 ASN A N 1
ATOM 633 C CA . ASN A 1 86 ? -16.690 2.219 -21.228 1.00 21.42 86 ASN A CA 1
ATOM 634 C C . ASN A 1 86 ? -15.195 2.532 -21.162 1.00 20.90 86 ASN A C 1
ATOM 635 O O . ASN A 1 86 ? -14.774 3.631 -21.522 1.00 22.63 86 ASN A O 1
ATOM 640 N 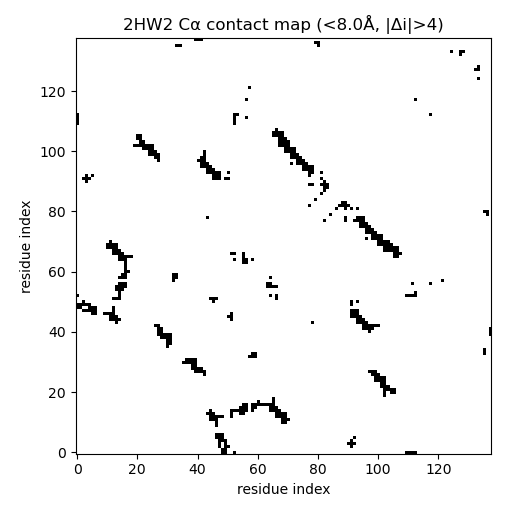N . VAL A 1 87 ? -14.404 1.534 -20.750 1.00 20.42 87 VAL A N 1
ATOM 641 C CA . VAL A 1 87 ? -12.966 1.800 -20.571 1.00 20.27 87 VAL A CA 1
ATOM 642 C C . VAL A 1 87 ? -12.097 0.714 -21.250 1.00 20.64 87 VAL A C 1
ATOM 643 O O . VAL A 1 87 ? -10.932 0.571 -20.909 1.00 21.53 87 VAL A O 1
ATOM 647 N N . THR A 1 88 ? -12.678 -0.024 -22.179 1.00 21.32 88 THR A N 1
ATOM 648 C CA . THR A 1 88 ? -11.955 -1.101 -22.857 1.00 22.23 88 THR A CA 1
ATOM 649 C C . THR A 1 88 ? -11.942 -0.770 -24.353 1.00 22.23 88 THR A C 1
ATOM 650 O O . THR A 1 88 ? -13.021 -0.489 -24.960 1.00 23.32 88 THR A O 1
ATOM 654 N N . ASP A 1 89 ? -10.719 -0.719 -24.918 1.00 21.89 89 ASP A N 1
ATOM 655 C CA . ASP A 1 89 ? -10.539 -0.361 -26.322 1.00 24.30 89 ASP A CA 1
ATOM 656 C C . ASP A 1 89 ? -11.155 1.023 -26.597 1.00 23.34 89 ASP A C 1
ATOM 657 O O . ASP A 1 89 ? -11.660 1.284 -27.699 1.00 25.76 89 ASP A O 1
ATOM 662 N N . LYS A 1 90 ? -11.038 1.938 -25.630 1.00 23.99 90 LYS A N 1
ATOM 663 C CA . LYS A 1 90 ? -11.565 3.316 -25.811 1.00 24.33 90 LYS A CA 1
ATOM 664 C C . LYS A 1 90 ? -10.333 4.214 -25.889 1.00 24.91 90 LYS A C 1
ATOM 665 O O . LYS A 1 90 ? -9.709 4.310 -26.952 1.00 26.49 90 LYS A O 1
ATOM 671 N N . LYS A 1 91 ? -9.922 4.799 -24.771 1.00 26.61 91 LYS A N 1
ATOM 672 C CA . LYS A 1 91 ? -8.730 5.647 -24.822 1.00 27.24 91 LYS A CA 1
ATOM 673 C C . LYS A 1 91 ? -7.459 4.830 -25.006 1.00 27.86 91 LYS A C 1
ATOM 674 O O . LYS A 1 91 ? -6.469 5.338 -25.525 1.00 30.01 91 LYS A O 1
ATOM 680 N N . LEU A 1 92 ? -7.475 3.588 -24.554 1.00 26.20 92 LEU A N 1
ATOM 681 C CA . LEU A 1 92 ? -6.302 2.714 -24.667 1.00 27.07 92 LEU A CA 1
ATOM 682 C C . LEU A 1 92 ? -6.670 1.325 -25.163 1.00 27.16 92 LEU A C 1
ATOM 683 O O . LEU A 1 92 ? -7.818 0.857 -24.953 1.00 26.44 92 LEU A O 1
ATOM 688 N N . PRO A 1 93 ? -5.701 0.607 -25.760 1.00 28.23 93 PRO A N 1
ATOM 689 C CA . PRO A 1 93 ? -6.035 -0.763 -26.148 1.00 27.35 93 PRO A CA 1
ATOM 690 C C . PRO A 1 93 ? -6.267 -1.646 -24.926 1.00 27.82 93 PRO A C 1
ATOM 691 O O . PRO A 1 93 ? -5.620 -1.432 -23.883 1.00 28.39 93 PRO A O 1
ATOM 695 N N . GLY A 1 94 ? -7.164 -2.630 -25.069 1.00 25.78 94 GLY A N 1
ATOM 696 C CA . GLY A 1 94 ? -7.487 -3.581 -23.993 1.00 24.48 94 GLY A CA 1
ATOM 697 C C . GLY A 1 94 ? -8.185 -2.920 -22.835 1.00 23.92 94 GLY A C 1
ATOM 698 O O . GLY A 1 94 ? -8.853 -1.914 -22.992 1.00 24.42 94 GLY A O 1
ATOM 699 N N . ASN A 1 95 ? -8.009 -3.539 -21.676 1.00 24.14 95 ASN A N 1
ATOM 700 C CA . ASN A 1 95 ? -8.698 -3.132 -20.452 1.00 23.44 95 ASN A CA 1
ATOM 701 C C . ASN A 1 95 ? -7.620 -2.955 -19.382 1.00 22.51 95 ASN A C 1
ATOM 702 O O . ASN A 1 95 ? -7.561 -3.702 -18.412 1.00 22.66 95 ASN A O 1
ATOM 707 N N . PRO A 1 96 ? -6.777 -1.920 -19.527 1.00 22.44 96 PRO A N 1
ATOM 708 C CA . PRO A 1 96 ? -5.635 -1.766 -18.590 1.00 23.13 96 PRO A CA 1
ATOM 709 C C . PRO A 1 96 ? -6.108 -1.393 -17.186 1.00 21.90 96 PRO A C 1
ATOM 710 O O . PRO A 1 96 ? -5.339 -1.603 -16.277 1.00 24.23 96 PRO A O 1
ATOM 714 N N . THR A 1 97 ? -7.310 -0.798 -16.999 1.00 20.96 97 THR A N 1
ATOM 715 C CA . THR A 1 97 ? -7.773 -0.498 -15.625 1.00 21.68 97 THR A CA 1
ATOM 716 C C . THR A 1 97 ? -8.390 -1.737 -14.961 1.00 21.18 97 THR A C 1
ATOM 717 O O . THR A 1 97 ? -8.835 -1.678 -13.812 1.00 21.82 97 THR A O 1
ATOM 721 N N . ARG A 1 98 ? -8.487 -2.845 -15.704 1.00 21.51 98 ARG A N 1
ATOM 722 C CA . ARG A 1 98 ? -9.064 -4.096 -15.203 1.00 22.83 98 ARG A CA 1
ATOM 723 C C . ARG A 1 98 ? -10.446 -3.806 -14.607 1.00 21.65 98 ARG A C 1
ATOM 724 O O . ARG A 1 98 ? -10.778 -4.186 -13.441 1.00 21.59 98 ARG A O 1
ATOM 732 N N . SER A 1 99 ? -11.287 -3.149 -15.433 1.00 21.23 99 SER A N 1
ATOM 733 C CA . SER A 1 99 ? -12.634 -2.815 -15.048 1.00 20.30 99 SER A CA 1
ATOM 734 C C . SER A 1 99 ? -13.602 -3.771 -15.699 1.00 21.05 99 SER A C 1
ATOM 735 O O . SER A 1 99 ? -13.501 -4.026 -16.893 1.00 21.35 99 SER A O 1
ATOM 738 N N . TYR A 1 100 ? -14.541 -4.294 -14.942 1.00 19.75 100 TYR A N 1
ATOM 739 C CA . TYR A 1 100 ? -15.479 -5.319 -15.425 1.00 20.30 100 TYR A CA 1
ATOM 740 C C . TYR A 1 100 ? -16.918 -4.977 -15.042 1.00 20.43 100 TYR A C 1
ATOM 741 O O . TYR A 1 100 ? -17.191 -4.056 -14.217 1.00 20.97 100 TYR A O 1
ATOM 750 N N . ARG A 1 101 ? -17.842 -5.754 -15.601 1.00 21.09 101 ARG A N 1
ATOM 751 C CA . ARG A 1 101 ? -19.227 -5.562 -15.221 1.00 21.19 101 ARG A CA 1
ATOM 752 C C . ARG A 1 101 ? -19.921 -6.914 -15.210 1.00 19.95 101 ARG A C 1
ATOM 753 O O . ARG A 1 101 ? -19.422 -7.880 -15.834 1.00 21.94 101 ARG A O 1
ATOM 761 N N . THR A 1 102 ? -20.985 -7.010 -14.436 1.00 20.21 102 THR A N 1
ATOM 762 C CA . THR A 1 102 ? -21.715 -8.264 -14.315 1.00 20.70 102 THR A CA 1
ATOM 763 C C . THR A 1 102 ? -23.216 -8.010 -14.284 1.00 21.25 102 THR A C 1
ATOM 764 O O . THR A 1 102 ? -23.676 -7.012 -13.665 1.00 21.89 102 THR A O 1
ATOM 768 N N . ARG A 1 103 ? -23.978 -8.966 -14.846 1.00 21.53 103 ARG A N 1
ATOM 769 C CA . ARG A 1 103 ? -25.428 -8.838 -14.873 1.00 24.08 103 ARG A CA 1
ATOM 770 C C . ARG A 1 103 ? -26.052 -9.518 -13.637 1.00 22.41 103 ARG A C 1
ATOM 771 O O . ARG A 1 103 ? -27.277 -9.470 -13.469 1.00 25.74 103 ARG A O 1
ATOM 779 N N . GLU A 1 104 ? -25.236 -10.264 -12.867 1.00 20.61 104 GLU A N 1
ATOM 780 C CA A GLU A 1 104 ? -25.762 -10.942 -11.695 0.50 21.43 104 GLU A CA 1
ATOM 781 C CA B GLU A 1 104 ? -25.716 -10.980 -11.709 0.50 21.80 104 GLU A CA 1
ATOM 782 C C . GLU A 1 104 ? -25.292 -10.275 -10.414 1.00 20.33 104 GLU A C 1
ATOM 783 O O . GLU A 1 104 ? -24.370 -9.460 -10.415 1.00 21.47 104 GLU A O 1
ATOM 794 N N . PRO A 1 105 ? -25.911 -10.630 -9.285 1.00 20.62 105 PRO A N 1
ATOM 795 C CA . PRO A 1 105 ? -25.564 -10.004 -7.986 1.00 20.44 105 PRO A CA 1
ATOM 796 C C . PRO A 1 105 ? -24.132 -10.260 -7.523 1.00 21.21 105 PRO A C 1
ATOM 797 O O . PRO A 1 105 ? -23.487 -11.192 -7.960 1.00 20.91 105 PRO A O 1
ATOM 801 N N . VAL A 1 106 ? -23.685 -9.413 -6.590 1.00 20.07 106 VAL A N 1
ATOM 802 C CA . VAL A 1 106 ? -22.410 -9.602 -5.958 1.00 20.19 106 VAL A CA 1
ATOM 803 C C . VAL A 1 106 ? -22.609 -9.565 -4.440 1.00 19.44 106 VAL A C 1
ATOM 804 O O . VAL A 1 106 ? -23.565 -8.940 -3.902 1.00 21.07 106 VAL A O 1
ATOM 808 N N . TRP A 1 107 ? -21.660 -10.202 -3.736 1.00 19.34 107 TRP A N 1
ATOM 809 C CA . TRP A 1 107 ? -21.658 -10.198 -2.274 1.00 19.58 107 TRP A CA 1
ATOM 810 C C . TRP A 1 107 ? -20.587 -9.256 -1.760 1.00 20.11 107 TRP A C 1
ATOM 811 O O . TRP A 1 107 ? -19.471 -9.254 -2.309 1.00 21.15 107 TRP A O 1
ATOM 822 N N . ILE A 1 108 ? -20.901 -8.549 -0.661 1.00 19.15 108 ILE A N 1
ATOM 823 C CA . ILE A 1 108 ? -19.872 -7.708 -0.050 1.00 19.27 108 ILE A CA 1
ATOM 824 C C . ILE A 1 108 ? -19.134 -8.538 0.983 1.00 19.08 108 ILE A C 1
ATOM 825 O O . ILE A 1 108 ? -19.736 -8.995 1.958 1.00 19.50 108 ILE A O 1
ATOM 830 N N . VAL A 1 109 ? -17.851 -8.723 0.772 1.00 20.49 109 VAL A N 1
ATOM 831 C CA . VAL A 1 109 ? -17.092 -9.634 1.655 1.00 21.18 109 VAL A CA 1
ATOM 832 C C . VAL A 1 109 ? -16.040 -8.933 2.479 1.00 21.32 109 VAL A C 1
ATOM 833 O O . VAL A 1 109 ? -15.364 -9.567 3.312 1.00 25.12 109 VAL A O 1
ATOM 837 N N . GLY A 1 110 ? -15.815 -7.645 2.209 1.00 20.67 110 GLY A N 1
ATOM 838 C CA . GLY A 1 110 ? -14.832 -6.859 2.979 1.00 22.85 110 GLY A CA 1
ATOM 839 C C . GLY A 1 110 ? -14.944 -5.379 2.623 1.00 21.39 110 GLY A C 1
ATOM 840 O O . GLY A 1 110 ? -15.635 -4.996 1.671 1.00 21.01 110 GLY A O 1
ATOM 841 N N . GLU A 1 111 ? -14.363 -4.520 3.453 1.00 26.19 111 GLU A N 1
ATOM 842 C CA . GLU A 1 111 ? -14.273 -3.091 3.135 1.00 27.14 111 GLU A CA 1
ATOM 843 C C . GLU A 1 111 ? -12.821 -2.689 3.210 1.00 26.88 111 GLU A C 1
ATOM 844 O O . GLU A 1 111 ? -12.150 -3.026 4.179 1.00 28.47 111 GLU A O 1
ATOM 850 N N . LEU A 1 112 ? -12.328 -1.982 2.174 1.00 26.87 112 LEU A N 1
ATOM 851 C CA . LEU A 1 112 ? -10.954 -1.489 2.151 1.00 31.39 112 LEU A CA 1
ATOM 852 C C . LEU A 1 112 ? -10.968 -0.165 2.788 1.00 33.44 112 LEU A C 1
ATOM 853 O O . LEU A 1 112 ? -11.622 0.780 2.317 1.00 35.49 112 LEU A O 1
ATOM 858 N N . THR A 1 113 ? -10.140 -0.124 3.827 1.00 37.20 113 THR A N 1
ATOM 859 C CA . THR A 1 113 ? -9.985 0.976 4.722 1.00 40.92 113 THR A CA 1
ATOM 860 C C . THR A 1 113 ? -8.712 1.783 4.382 1.00 40.72 113 THR A C 1
ATOM 861 O O . THR A 1 113 ? -8.689 2.982 4.633 1.00 42.62 113 THR A O 1
ATOM 865 N N . ASP A 1 114 ? -7.677 1.152 3.799 1.00 40.91 114 ASP A N 1
ATOM 866 C CA . ASP A 1 114 ? -6.368 1.869 3.618 1.00 42.61 114 ASP A CA 1
ATOM 867 C C . ASP A 1 114 ? -6.129 2.360 2.185 1.00 42.05 114 ASP A C 1
ATOM 868 O O . ASP A 1 114 ? -5.278 1.839 1.387 1.00 43.53 114 ASP A O 1
ATOM 873 N N . TRP A 1 115 ? -6.896 3.376 1.854 1.00 37.88 115 TRP A N 1
ATOM 874 C CA . TRP A 1 115 ? -6.681 4.027 0.582 1.00 35.27 115 TRP A CA 1
ATOM 875 C C . TRP A 1 115 ? -6.797 5.523 0.812 1.00 33.99 115 TRP A C 1
ATOM 876 O O . TRP A 1 115 ? -7.428 5.981 1.784 1.00 33.21 115 TRP A O 1
ATOM 887 N N . VAL A 1 116 ? -6.203 6.280 -0.092 1.00 31.49 116 VAL A N 1
ATOM 888 C CA . VAL A 1 116 ? -6.380 7.699 -0.069 1.00 29.81 116 VAL A CA 1
ATOM 889 C C . VAL A 1 116 ? -6.869 8.064 -1.445 1.00 28.10 116 VAL A C 1
ATOM 890 O O . VAL A 1 116 ? -6.621 7.375 -2.451 1.00 30.41 116 VAL A O 1
ATOM 894 N N . GLY A 1 117 ? -7.591 9.150 -1.466 1.00 25.69 117 GLY A N 1
ATOM 895 C CA . GLY A 1 117 ? -8.117 9.656 -2.707 1.00 22.80 117 GLY A CA 1
ATOM 896 C C . GLY A 1 117 ? -7.067 10.267 -3.648 1.00 21.58 117 GLY A C 1
ATOM 897 O O . GLY A 1 117 ? -5.903 10.458 -3.316 1.00 24.28 117 GLY A O 1
ATOM 898 N N . HIS A 1 118 ? -7.520 10.575 -4.850 1.00 19.86 118 HIS A N 1
ATOM 899 C CA . HIS A 1 118 ? -6.749 11.393 -5.763 1.00 19.24 118 HIS A CA 1
ATOM 900 C C . HIS A 1 118 ? -6.588 12.773 -5.188 1.00 17.76 118 HIS A C 1
ATOM 901 O O . HIS A 1 118 ? -7.462 13.289 -4.443 1.00 19.40 118 HIS A O 1
ATOM 908 N N . PRO A 1 119 ? -5.465 13.436 -5.519 1.00 15.48 119 PRO A N 1
ATOM 909 C CA . PRO A 1 119 ? -5.343 14.817 -4.992 1.00 16.12 119 PRO A CA 1
ATOM 910 C C . PRO A 1 119 ? -6.484 15.703 -5.520 1.00 16.11 119 PRO A C 1
ATOM 911 O O . PRO A 1 119 ? -7.026 15.466 -6.597 1.00 16.46 119 PRO A O 1
ATOM 915 N N . PRO A 1 120 ? -6.861 16.723 -4.734 1.00 14.69 120 PRO A N 1
ATOM 916 C CA . PRO A 1 120 ? -8.084 17.436 -5.090 1.00 16.10 120 PRO A CA 1
ATOM 917 C C . PRO A 1 120 ? -8.119 18.050 -6.494 1.00 14.77 120 PRO A C 1
ATOM 918 O O . PRO A 1 120 ? -9.205 18.091 -7.121 1.00 16.33 120 PRO A O 1
ATOM 922 N N . GLU A 1 121 ? -6.997 18.561 -6.996 1.00 14.40 121 GLU A N 1
ATOM 923 C CA . GLU A 1 121 ? -7.060 19.151 -8.320 1.00 14.89 121 GLU A CA 1
ATOM 924 C C . GLU A 1 121 ? -7.265 18.077 -9.384 1.00 15.75 121 GLU A C 1
ATOM 925 O O . GLU A 1 121 ? -7.849 18.365 -10.431 1.00 16.45 121 GLU A O 1
ATOM 931 N N . GLN A 1 122 ? -6.797 16.850 -9.170 1.00 15.24 122 GLN A N 1
ATOM 932 C CA A GLN A 1 122 ? -7.009 15.769 -10.159 0.50 17.11 122 GLN A CA 1
ATOM 933 C CA B GLN A 1 122 ? -7.010 15.787 -10.166 0.50 17.62 122 GLN A CA 1
ATOM 934 C C . GLN A 1 122 ? -8.466 15.333 -10.142 1.00 17.49 122 GLN A C 1
ATOM 935 O O . GLN A 1 122 ? -9.072 15.123 -11.190 1.00 18.52 122 GLN A O 1
ATOM 946 N N . LEU A 1 123 ? -9.077 15.226 -8.945 1.00 18.66 123 LEU A N 1
ATOM 947 C CA . LEU A 1 123 ? -10.500 14.878 -8.880 1.00 19.08 123 LEU A CA 1
ATOM 948 C C . LEU A 1 123 ? -11.317 16.023 -9.513 1.00 18.47 123 LEU A C 1
ATOM 949 O O . LEU A 1 123 ? -12.259 15.765 -10.309 1.00 19.86 123 LEU A O 1
ATOM 954 N N . ALA A 1 124 ? -10.937 17.294 -9.246 1.00 17.52 124 ALA A N 1
ATOM 955 C CA . ALA A 1 124 ? -11.698 18.429 -9.836 1.00 19.10 124 ALA A CA 1
ATOM 956 C C . ALA A 1 124 ? -11.591 18.416 -11.352 1.00 19.29 124 ALA A C 1
ATOM 957 O O . ALA A 1 124 ? -12.606 18.682 -12.067 1.00 21.05 124 ALA A O 1
ATOM 959 N N . ALA A 1 125 ? -10.414 18.031 -11.872 1.00 18.59 125 ALA A N 1
ATOM 960 C CA . ALA A 1 125 ? -10.232 18.036 -13.343 1.00 20.85 125 ALA A CA 1
ATOM 961 C C . ALA A 1 125 ? -11.119 16.963 -13.967 1.00 20.63 125 ALA A C 1
ATOM 962 O O . ALA A 1 125 ? -11.726 17.154 -15.033 1.00 21.80 125 ALA A O 1
ATOM 964 N N . MET A 1 126 ? -11.195 15.818 -13.317 1.00 19.20 126 MET A N 1
ATOM 965 C CA . MET A 1 126 ? -12.022 14.730 -13.848 1.00 21.42 126 MET A CA 1
ATOM 966 C C . MET A 1 126 ? -13.464 15.159 -13.815 1.00 21.99 126 MET A C 1
ATOM 967 O O . MET A 1 126 ? -14.188 14.968 -14.812 1.00 24.12 126 MET A O 1
ATOM 972 N N . ARG A 1 127 ? -13.927 15.677 -12.675 1.00 22.97 127 ARG A N 1
ATOM 973 C CA . ARG A 1 127 ? -15.338 16.143 -12.566 1.00 24.52 127 ARG A CA 1
ATOM 974 C C . ARG A 1 127 ? -15.704 17.194 -13.595 1.00 24.39 127 ARG A C 1
ATOM 975 O O . ARG A 1 127 ? -16.760 17.124 -14.258 1.00 25.76 127 ARG A O 1
ATOM 983 N N . GLN A 1 128 ? -14.875 18.215 -13.733 1.00 24.23 128 GLN A N 1
ATOM 984 C CA . GLN A 1 128 ? -15.050 19.253 -14.728 1.00 25.76 128 GLN A CA 1
ATOM 985 C C . GLN A 1 128 ? -15.072 18.641 -16.186 1.00 24.95 128 GLN A C 1
ATOM 986 O O . GLN A 1 128 ? -15.924 19.032 -16.995 1.00 25.73 128 GLN A O 1
ATOM 992 N N . GLY A 1 129 ? -14.158 17.705 -16.501 1.00 24.49 129 GLY A N 1
ATOM 993 C CA . GLY A 1 129 ? -14.092 17.014 -17.782 1.00 26.04 129 GLY A CA 1
ATOM 994 C C . GLY A 1 129 ? -15.370 16.262 -18.069 1.00 24.88 129 GLY A C 1
ATOM 995 O O . GLY A 1 129 ? -15.933 16.362 -19.184 1.00 25.93 129 GLY A O 1
ATOM 996 N N . LEU A 1 130 ? -15.929 15.639 -17.061 1.00 25.92 130 LEU A N 1
ATOM 997 C CA . LEU A 1 130 ? -17.187 14.931 -17.303 1.00 27.11 130 LEU A CA 1
ATOM 998 C C . LEU A 1 130 ? -18.349 15.872 -17.515 1.00 28.66 130 LEU A C 1
ATOM 999 O O . LEU A 1 130 ? -19.166 15.610 -18.390 1.00 28.86 130 LEU A O 1
ATOM 1004 N N . GLU A 1 131 ? -18.440 16.965 -16.760 1.00 28.95 131 GLU A N 1
ATOM 1005 C CA . GLU A 1 131 ? -19.527 17.936 -17.013 1.00 31.38 131 GLU A CA 1
ATOM 1006 C C . GLU A 1 131 ? -19.388 18.482 -18.428 1.00 30.15 131 GLU A C 1
ATOM 1007 O O . GLU A 1 131 ? -20.393 18.779 -19.108 1.00 32.10 131 GLU A O 1
ATOM 1013 N N . GLU A 1 132 ? -18.147 18.698 -18.868 1.00 27.99 132 GLU A N 1
ATOM 1014 C CA . GLU A 1 132 ? -17.907 19.220 -20.205 1.00 30.80 132 GLU A CA 1
ATOM 1015 C C . GLU A 1 132 ? -18.410 18.229 -21.269 1.00 29.93 132 GLU A C 1
ATOM 1016 O O . GLU A 1 132 ? -19.109 18.601 -22.232 1.00 30.94 132 GLU A O 1
ATOM 1022 N N . LEU A 1 133 ? -18.071 16.957 -21.102 1.00 28.36 133 LEU A N 1
ATOM 1023 C CA . LEU A 1 133 ? -18.498 15.941 -22.078 1.00 29.56 133 LEU A CA 1
ATOM 1024 C C . LEU A 1 133 ? -19.991 15.971 -22.114 1.00 30.62 133 LEU A C 1
ATOM 1025 O O . LEU A 1 133 ? -20.570 15.850 -23.184 1.00 31.77 133 LEU A O 1
ATOM 1030 N N . ARG A 1 134 ? -20.647 16.095 -20.956 1.00 33.40 134 ARG A N 1
ATOM 1031 C CA . ARG A 1 134 ? -22.116 16.198 -20.950 1.00 35.65 134 ARG A CA 1
ATOM 1032 C C . ARG A 1 134 ? -22.644 17.401 -21.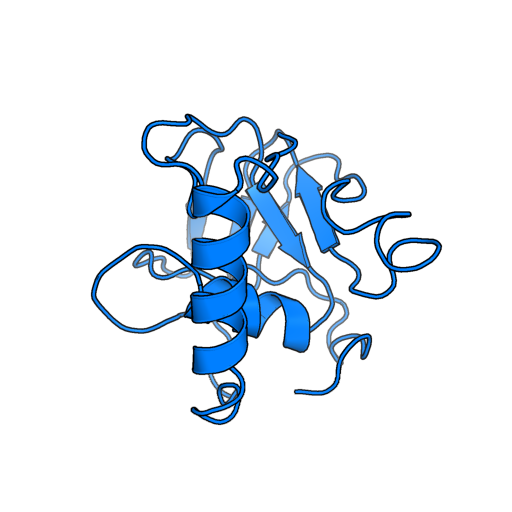691 1.00 35.96 134 ARG A C 1
ATOM 1033 O O . ARG A 1 134 ? -23.644 17.315 -22.453 1.00 37.57 134 ARG A O 1
ATOM 1041 N N . ARG A 1 135 ? -21.988 18.537 -21.514 1.00 36.85 135 ARG A N 1
ATOM 1042 C CA . ARG A 1 135 ? -22.513 19.772 -22.014 1.00 37.95 135 ARG A CA 1
ATOM 1043 C C . ARG A 1 135 ? -22.401 19.685 -23.531 1.00 38.02 135 ARG A C 1
ATOM 1044 O O . ARG A 1 135 ? -23.265 20.220 -24.284 1.00 38.18 135 ARG A O 1
ATOM 1052 N N . LYS A 1 136 ? -21.384 18.962 -23.993 1.00 37.95 136 LYS A N 1
ATOM 1053 C CA . LYS A 1 136 ? -21.177 18.738 -25.412 1.00 38.10 136 LYS A CA 1
ATOM 1054 C C . LYS A 1 136 ? -21.949 17.516 -25.965 1.00 37.77 136 LYS A C 1
ATOM 1055 O O . LYS A 1 136 ? -21.809 17.206 -27.154 1.00 38.96 136 LYS A O 1
ATOM 1061 N N . GLY A 1 137 ? -22.720 16.809 -25.133 1.00 37.19 137 GLY A N 1
ATOM 1062 C CA . GLY A 1 137 ? -23.390 15.574 -25.574 1.00 36.25 137 GLY A CA 1
ATOM 1063 C C . GLY A 1 137 ? -22.472 14.461 -26.057 1.00 35.97 137 GLY A C 1
ATOM 1064 O O . GLY A 1 137 ? -22.840 13.677 -26.952 1.00 37.53 137 GLY A O 1
ATOM 1065 N N . LEU A 1 138 ? -21.311 14.313 -25.421 1.00 34.53 138 LEU A N 1
ATOM 1066 C CA . LEU A 1 138 ? -20.325 13.253 -25.759 1.00 34.11 138 LEU A CA 1
ATOM 1067 C C . LEU A 1 138 ? -20.178 12.181 -24.623 1.00 31.97 138 LEU A C 1
ATOM 1068 O O . LEU A 1 138 ? -19.376 11.249 -24.702 1.00 31.69 138 LEU A O 1
ATOM 1073 N N . ALA A 1 139 ? -20.980 12.300 -23.576 1.00 30.50 139 ALA A N 1
ATOM 1074 C CA . ALA A 1 139 ? -20.812 11.396 -22.405 1.00 30.51 139 ALA A CA 1
ATOM 1075 C C . ALA A 1 139 ? -21.628 10.111 -22.573 1.00 29.81 139 ALA A C 1
ATOM 1076 O O . ALA A 1 139 ? -22.508 9.843 -21.724 1.00 32.51 139 ALA A O 1
ATOM 1078 N N . VAL A 1 140 ? -21.328 9.321 -23.639 1.00 25.21 140 VAL A N 1
ATOM 1079 C CA . VAL A 1 140 ? -22.171 8.182 -23.930 1.00 23.22 140 VAL A CA 1
ATOM 1080 C C . VAL A 1 140 ? -21.927 7.136 -22.843 1.00 21.87 140 VAL A C 1
ATOM 1081 O O . VAL A 1 140 ? -20.730 6.850 -22.516 1.00 25.50 140 VAL A O 1
ATOM 1085 N N . ILE A 1 141 ? -22.993 6.623 -22.193 1.00 21.84 141 ILE A N 1
ATOM 1086 C CA . ILE A 1 141 ? -22.882 5.574 -21.157 1.00 23.58 141 ILE A CA 1
ATOM 1087 C C . ILE A 1 141 ? -23.247 4.222 -21.778 1.00 21.61 141 ILE A C 1
ATOM 1088 O O . ILE A 1 141 ? -24.392 4.018 -22.260 1.00 23.76 141 ILE A O 1
ATOM 1093 N N . TYR A 1 142 ? -22.286 3.291 -21.814 1.00 21.71 142 TYR A N 1
ATOM 1094 C CA . TYR A 1 142 ? -22.581 1.951 -22.241 1.00 21.84 142 TYR A CA 1
ATOM 1095 C C . TYR A 1 142 ? -22.988 1.117 -21.053 1.00 22.09 142 TYR A C 1
ATOM 1096 O O . TYR A 1 142 ? -22.238 1.006 -20.055 1.00 26.71 142 TYR A O 1
ATOM 1105 N N . ASP A 1 143 ? -24.154 0.524 -21.136 1.00 21.77 143 ASP A N 1
ATOM 1106 C CA . ASP A 1 143 ? -24.662 -0.332 -20.077 1.00 23.85 143 ASP A CA 1
ATOM 1107 C C . ASP A 1 143 ? -25.814 -1.203 -20.601 1.00 25.56 143 ASP A C 1
ATOM 1108 O O . ASP A 1 143 ? -26.175 -2.228 -20.031 1.00 26.38 143 ASP A O 1
#

Secondary structure (DSSP, 8-state):
--TTPBPTT--EEEEESS---TT-EE-S-PBPSSSTTPBPS-EEEESBHHHHHHHHHHS-SSS--EEEEEEESS--EE-GGGSSSSSSS-TT-EEEESS-EEEEEEE----PPPHHHHHHHHHHHHHHHHTT--PPP-

Radius of gyration: 14.23 Å; Cα contacts (8 Å, |Δi|>4): 296; chains: 1; bounding box: 31×35×31 Å

CATH classification: 3.20.170.40

InterPro domains:
  IPR021975 Rifampin ADP-ribosyltransferase [PF12120] (16-114)
  IPR038611 Rifampin ADP-ribosyltransferase superfamily [G3DSA:3.20.170.40] (1-142)

Sequence (138 aa):
PKPFEVHESGAYLHGTKAELKVGDRLVPGRESNFEAGRIMNHIYITQTLDAAVWGAELAAGEGRGRRIFIIVEPEGAIIEDDPNVTDKKLPGNPTRSYRTREEPVWIVGELTDWVGHPPEQQLAAMRQGLEELRRKGLAVIYD

Foldseek 3Di:
DDALDFDPVQFKKAKAQDDDDAFDKDAAFDADLQDGPDTGQKGKIFRAPQVNLLRQLSGDDPGGMWMFGKAFPDDKAAQVVQDCPPDHGRSRRMIIDRGMIGGHGTDDPDDHDPVVVSVVVVVVSVVCVVVVNNDHDD

Solvent-accessible surface area: 8073 Å² total